Protein AF-A0A068NN22-F1 (afdb_monomer_lite)

Structure (mmCIF, N/CA/C/O backbone):
data_AF-A0A068NN22-F1
#
_entry.id   AF-A0A068NN22-F1
#
loop_
_atom_site.group_PDB
_atom_site.id
_atom_site.type_symbol
_atom_site.label_atom_id
_atom_site.label_alt_id
_atom_site.label_comp_id
_atom_site.label_asym_id
_atom_site.label_entity_id
_atom_site.label_seq_id
_atom_site.pdbx_PDB_ins_code
_atom_site.Cartn_x
_atom_site.Cartn_y
_atom_site.Cartn_z
_atom_site.occupancy
_atom_site.B_iso_or_equiv
_atom_site.auth_seq_id
_atom_site.auth_comp_id
_atom_site.auth_asym_id
_atom_site.auth_atom_id
_atom_site.pdbx_PDB_model_num
ATOM 1 N N . MET A 1 1 ? 2.020 -12.914 4.116 1.00 38.47 1 MET A N 1
ATOM 2 C CA . MET A 1 1 ? 3.285 -13.148 4.852 1.00 38.47 1 MET A CA 1
ATOM 3 C C . MET A 1 1 ? 4.079 -11.857 4.769 1.00 38.47 1 MET A C 1
ATOM 5 O O . MET A 1 1 ? 4.268 -11.380 3.657 1.00 38.47 1 MET A O 1
ATOM 9 N N . ALA A 1 2 ? 4.453 -11.273 5.907 1.00 51.97 2 ALA A N 1
ATOM 10 C CA . ALA A 1 2 ? 5.202 -10.020 5.950 1.00 51.97 2 ALA A CA 1
ATOM 11 C C . ALA A 1 2 ? 6.703 -10.307 5.861 1.00 51.97 2 ALA A C 1
ATOM 13 O O . ALA A 1 2 ? 7.283 -10.924 6.751 1.00 51.97 2 ALA A O 1
ATOM 14 N N . LEU A 1 3 ? 7.311 -9.889 4.758 1.00 55.88 3 LEU A N 1
ATOM 15 C CA . LEU A 1 3 ? 8.733 -9.953 4.454 1.00 55.88 3 LEU A CA 1
ATOM 16 C C . LEU A 1 3 ? 9.365 -8.607 4.828 1.00 55.88 3 LEU A C 1
ATOM 18 O O . LEU A 1 3 ? 9.553 -7.759 3.964 1.00 55.88 3 LEU A O 1
ATOM 22 N N . GLY A 1 4 ? 9.615 -8.377 6.121 1.00 55.75 4 GLY A N 1
ATOM 23 C CA . GLY A 1 4 ? 10.458 -7.266 6.586 1.00 55.75 4 GLY A CA 1
ATOM 24 C C . GLY A 1 4 ? 10.084 -5.892 6.013 1.00 55.75 4 GLY A C 1
ATOM 25 O O . GLY A 1 4 ? 10.943 -5.207 5.469 1.00 55.75 4 GLY A O 1
ATOM 26 N N . GLY A 1 5 ? 8.797 -5.526 6.078 1.00 62.78 5 GLY A N 1
ATOM 27 C CA . GLY A 1 5 ? 8.260 -4.276 5.513 1.00 62.78 5 GLY A CA 1
ATOM 28 C C . GLY A 1 5 ? 7.548 -4.420 4.161 1.00 62.78 5 GLY A C 1
ATOM 29 O O . GLY A 1 5 ? 6.895 -3.480 3.720 1.00 62.78 5 GLY A O 1
ATOM 30 N N . PHE A 1 6 ? 7.597 -5.597 3.531 1.00 68.62 6 PHE A N 1
ATOM 31 C CA . PHE A 1 6 ? 6.876 -5.915 2.295 1.00 68.62 6 PHE A CA 1
ATOM 32 C C . PHE A 1 6 ? 5.842 -7.027 2.516 1.00 68.62 6 PHE A C 1
ATOM 34 O O . PHE A 1 6 ? 6.112 -8.000 3.213 1.00 68.62 6 PHE A O 1
ATOM 41 N N . ASN A 1 7 ? 4.658 -6.920 1.912 1.00 70.44 7 ASN A N 1
ATOM 42 C CA . ASN A 1 7 ? 3.615 -7.947 1.980 1.00 70.44 7 ASN A CA 1
ATOM 43 C C . ASN A 1 7 ? 3.213 -8.394 0.573 1.00 70.44 7 ASN A C 1
ATOM 45 O O . ASN A 1 7 ? 2.986 -7.563 -0.300 1.00 70.44 7 ASN A O 1
ATOM 49 N N . LEU A 1 8 ? 3.070 -9.709 0.387 1.00 68.62 8 LEU A N 1
ATOM 50 C CA . LEU A 1 8 ? 2.437 -10.295 -0.795 1.00 68.62 8 LEU A CA 1
ATOM 51 C C . LEU A 1 8 ? 1.026 -10.762 -0.438 1.00 68.62 8 LEU A C 1
ATOM 53 O O . LEU A 1 8 ? 0.856 -11.626 0.431 1.00 68.62 8 LEU A O 1
ATOM 57 N N . GLU A 1 9 ? 0.037 -10.191 -1.121 1.00 71.69 9 GLU A N 1
ATOM 58 C CA . GLU A 1 9 ? -1.361 -10.610 -1.071 1.00 71.69 9 GLU A CA 1
ATOM 59 C C . GLU A 1 9 ? -1.702 -11.375 -2.352 1.00 71.69 9 GLU A C 1
ATOM 61 O O . GLU A 1 9 ? -1.500 -10.881 -3.462 1.00 71.69 9 GLU A O 1
ATOM 66 N N . PHE A 1 10 ? -2.193 -12.605 -2.194 1.00 68.56 10 PHE A N 1
ATOM 67 C CA . PHE A 1 10 ? -2.530 -13.483 -3.310 1.00 68.56 10 PHE A CA 1
ATOM 68 C C . PHE A 1 10 ? -4.035 -13.458 -3.547 1.00 68.56 10 PHE A C 1
ATOM 70 O O . PHE A 1 10 ? -4.818 -13.679 -2.624 1.00 68.56 10 PHE A O 1
ATOM 77 N N . LEU A 1 11 ? -4.426 -13.216 -4.796 1.00 68.56 11 LEU A N 1
ATOM 78 C CA . LEU A 1 11 ? -5.814 -13.243 -5.237 1.00 68.56 11 LEU A CA 1
ATOM 79 C C . LEU A 1 11 ? -5.982 -14.374 -6.254 1.00 68.56 11 LEU A C 1
ATOM 81 O O . LEU A 1 11 ? -5.305 -14.382 -7.281 1.00 68.56 11 LEU A O 1
ATOM 85 N N . GLN A 1 12 ? -6.902 -15.297 -5.985 1.00 72.31 12 GLN A N 1
ATOM 86 C CA . GLN A 1 12 ? -7.358 -16.279 -6.962 1.00 72.31 12 GLN A CA 1
ATOM 87 C C . GLN A 1 12 ? -8.738 -15.850 -7.461 1.00 72.31 12 GLN A C 1
ATOM 89 O O . GLN A 1 12 ? -9.612 -15.528 -6.662 1.00 72.31 12 GLN A O 1
ATOM 94 N N . LEU A 1 13 ? -8.906 -15.788 -8.781 1.00 69.94 13 LEU A N 1
ATOM 95 C CA . LEU A 1 13 ? -10.194 -15.495 -9.405 1.00 69.94 13 LEU A CA 1
ATOM 96 C C . LEU A 1 13 ? -10.930 -16.810 -9.664 1.00 69.94 13 LEU A C 1
ATOM 98 O O . LEU A 1 13 ? -10.321 -17.746 -10.183 1.00 69.94 13 LEU A O 1
ATOM 102 N N . ASP A 1 14 ? -12.221 -16.856 -9.339 1.00 70.50 14 ASP A N 1
ATOM 103 C CA . ASP A 1 14 ? -13.062 -18.036 -9.578 1.00 70.50 14 ASP A CA 1
ATOM 104 C C . ASP A 1 14 ? -13.283 -18.286 -11.084 1.00 70.50 14 ASP A C 1
ATOM 106 O O . ASP A 1 14 ? -13.290 -19.430 -11.534 1.00 70.50 14 ASP A O 1
ATOM 110 N N . GLU A 1 15 ? -13.377 -17.218 -11.887 1.00 71.69 15 GLU A N 1
ATOM 111 C CA . GLU A 1 15 ? -13.502 -17.263 -13.350 1.00 71.69 15 GLU A CA 1
ATOM 112 C C . GLU A 1 15 ? -12.554 -16.256 -14.022 1.00 71.69 15 GLU A C 1
ATOM 114 O O . GLU A 1 15 ? -12.292 -15.172 -13.498 1.00 71.69 15 GLU A O 1
ATOM 119 N N . GLY A 1 16 ? -12.033 -16.600 -15.207 1.00 65.56 16 GLY A N 1
ATOM 120 C CA . GLY A 1 16 ? -11.164 -15.708 -15.988 1.00 65.56 16 GLY A CA 1
ATOM 121 C C . GLY A 1 16 ? -9.760 -15.503 -15.404 1.00 65.56 16 GLY A C 1
ATOM 122 O O . GLY A 1 16 ? -9.105 -14.512 -15.727 1.00 65.56 16 GLY A O 1
ATOM 123 N N . ALA A 1 17 ? -9.293 -16.419 -14.548 1.00 63.94 17 ALA A N 1
ATOM 124 C CA . ALA A 1 17 ? -7.942 -16.370 -14.005 1.00 63.94 17 ALA A CA 1
ATOM 125 C C . ALA A 1 17 ? -6.893 -16.373 -15.139 1.00 63.94 17 ALA A C 1
ATOM 127 O O . ALA A 1 17 ? -6.996 -17.178 -16.073 1.00 63.94 17 ALA A O 1
ATOM 128 N N . PRO A 1 18 ? -5.885 -15.485 -15.089 1.00 64.56 18 PRO A N 1
ATOM 129 C CA . PRO A 1 18 ? -4.853 -15.433 -16.112 1.00 64.56 18 PRO A CA 1
ATOM 130 C C . PRO A 1 18 ? -4.028 -16.726 -16.122 1.00 64.56 18 PRO A C 1
ATOM 132 O O . PRO A 1 18 ? -3.804 -17.357 -15.090 1.00 64.56 18 PRO A O 1
ATOM 135 N N . SER A 1 19 ? -3.518 -17.105 -17.297 1.00 67.25 19 SER A N 1
ATOM 136 C CA . SER A 1 19 ? -2.683 -18.305 -17.469 1.00 67.25 19 SER A CA 1
ATOM 137 C C . SER A 1 19 ? -1.320 -18.220 -16.767 1.00 67.25 19 SER A C 1
ATOM 139 O O . SER A 1 19 ? -0.581 -19.204 -16.725 1.00 67.25 19 SER A O 1
ATOM 141 N N . ALA A 1 20 ? -0.965 -17.040 -16.256 1.00 64.62 20 ALA A N 1
ATOM 142 C CA . ALA A 1 20 ? 0.225 -16.774 -15.466 1.00 64.62 20 ALA A CA 1
ATOM 143 C C . ALA A 1 20 ? -0.121 -15.799 -14.332 1.00 64.62 20 ALA A C 1
ATOM 145 O O . ALA A 1 20 ? -0.963 -14.919 -14.503 1.00 64.62 20 ALA A O 1
ATOM 146 N N . ALA A 1 21 ? 0.542 -15.950 -13.185 1.00 66.25 21 ALA A N 1
ATOM 147 C CA . ALA A 1 21 ? 0.430 -14.997 -12.089 1.00 66.25 21 ALA A CA 1
ATOM 148 C C . ALA A 1 21 ? 1.029 -13.645 -12.506 1.00 66.25 21 ALA A C 1
ATOM 150 O O . ALA A 1 21 ? 2.122 -13.600 -13.064 1.00 66.25 21 ALA A O 1
ATOM 151 N N . THR A 1 22 ? 0.325 -12.555 -12.211 1.00 67.62 22 THR A N 1
ATOM 152 C CA . THR A 1 22 ? 0.765 -11.184 -12.497 1.00 67.62 22 THR A CA 1
ATOM 153 C C . THR A 1 22 ? 0.580 -10.309 -11.265 1.00 67.62 22 THR A C 1
ATOM 155 O O . THR A 1 22 ? -0.313 -10.556 -10.449 1.00 67.62 22 THR A O 1
ATOM 158 N N . ILE A 1 23 ? 1.371 -9.244 -11.142 1.00 70.12 23 ILE A N 1
ATOM 159 C CA . ILE A 1 23 ? 1.077 -8.176 -10.186 1.00 70.12 23 ILE A CA 1
ATOM 160 C C . ILE A 1 23 ? -0.171 -7.455 -10.677 1.00 70.12 23 ILE A C 1
ATOM 162 O O . ILE A 1 23 ? -0.189 -6.908 -11.778 1.00 70.12 23 ILE A O 1
ATOM 166 N N . ARG A 1 24 ? -1.213 -7.449 -9.845 1.00 73.38 24 ARG A N 1
ATOM 167 C CA . ARG A 1 24 ? -2.422 -6.677 -10.125 1.00 73.38 24 ARG A CA 1
ATOM 168 C C . ARG A 1 24 ? -2.288 -5.230 -9.669 1.00 73.38 24 ARG A C 1
ATOM 170 O O . ARG A 1 24 ? -2.604 -4.347 -10.446 1.00 73.38 24 ARG A O 1
ATOM 177 N N . THR A 1 25 ? -1.817 -5.014 -8.442 1.00 78.44 25 THR A N 1
ATOM 178 C CA . THR A 1 25 ? -1.769 -3.699 -7.793 1.00 78.44 25 THR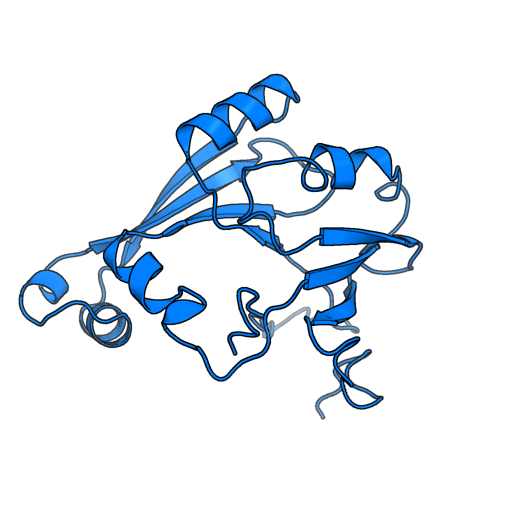 A CA 1
ATOM 179 C C . THR A 1 25 ? -0.583 -3.642 -6.833 1.00 78.44 25 THR A C 1
ATOM 181 O O . THR A 1 25 ? -0.273 -4.641 -6.180 1.00 78.44 25 THR A O 1
ATOM 184 N N . LEU A 1 26 ? 0.054 -2.478 -6.708 1.00 76.81 26 LEU A N 1
ATOM 185 C CA . LEU A 1 26 ? 1.039 -2.196 -5.660 1.00 76.81 26 LEU A CA 1
ATOM 186 C C . LEU A 1 26 ? 0.443 -1.278 -4.587 1.00 76.81 26 LEU A C 1
ATOM 188 O O . LEU A 1 26 ? -0.228 -0.294 -4.897 1.00 76.81 26 LEU A O 1
ATOM 192 N N . VAL A 1 27 ? 0.697 -1.592 -3.317 1.00 80.44 27 VAL A N 1
ATOM 193 C CA . VAL A 1 27 ? 0.184 -0.818 -2.179 1.00 80.44 27 VAL A CA 1
ATOM 194 C C . VAL A 1 27 ? 1.340 -0.305 -1.349 1.00 80.44 27 VAL A C 1
ATOM 196 O O . VAL A 1 27 ? 2.224 -1.070 -0.967 1.00 80.44 27 VAL A O 1
ATOM 199 N N . PHE A 1 28 ? 1.310 0.988 -1.049 1.00 79.12 28 PHE A N 1
ATOM 200 C CA . PHE A 1 28 ? 2.400 1.665 -0.360 1.00 79.12 28 PHE A CA 1
ATOM 201 C C . PHE A 1 28 ? 1.914 2.354 0.907 1.00 79.12 28 PHE A C 1
ATOM 203 O O . PHE A 1 28 ? 0.888 3.028 0.894 1.00 79.12 28 PHE A O 1
ATOM 210 N N . GLU A 1 29 ? 2.660 2.227 2.000 1.00 79.19 29 GLU A N 1
ATOM 211 C CA . GLU A 1 29 ? 2.410 3.024 3.200 1.00 79.19 29 GLU A CA 1
ATOM 212 C C . GLU A 1 29 ? 3.079 4.400 3.040 1.00 79.19 29 GLU A C 1
ATOM 214 O O . GLU A 1 29 ? 4.303 4.447 2.883 1.00 79.19 29 GLU A O 1
ATOM 219 N N . PRO A 1 30 ? 2.324 5.516 3.079 1.00 79.00 30 PRO A N 1
ATOM 220 C CA . PRO A 1 30 ? 2.913 6.843 3.064 1.00 79.00 30 PRO A CA 1
ATOM 221 C C . PRO A 1 30 ? 3.535 7.182 4.432 1.00 79.00 30 PRO A C 1
ATOM 223 O O . PRO A 1 30 ? 2.929 6.917 5.473 1.00 79.00 30 PRO A O 1
ATOM 226 N N . ILE A 1 31 ? 4.698 7.847 4.446 1.00 74.12 31 ILE A N 1
ATOM 227 C CA . ILE A 1 31 ? 5.243 8.464 5.674 1.00 74.12 31 ILE A CA 1
ATOM 228 C C . ILE A 1 31 ? 4.267 9.521 6.207 1.00 74.12 31 ILE A C 1
ATOM 230 O O . ILE A 1 31 ? 3.940 9.531 7.392 1.00 74.12 31 ILE A O 1
ATOM 234 N N . ASP A 1 32 ? 3.789 10.388 5.313 1.00 80.50 32 ASP A N 1
ATOM 235 C CA . ASP A 1 32 ? 2.794 11.415 5.601 1.00 80.50 32 ASP A CA 1
ATOM 236 C C . ASP A 1 32 ? 1.819 11.527 4.422 1.00 80.50 32 ASP A C 1
ATOM 238 O O . ASP A 1 32 ? 2.218 11.700 3.264 1.00 80.50 32 ASP A O 1
ATOM 242 N N . LEU A 1 33 ? 0.526 11.406 4.724 1.00 84.44 33 LEU A N 1
ATOM 243 C CA . LEU A 1 33 ? -0.543 11.379 3.730 1.00 84.44 33 LEU A CA 1
ATOM 244 C C . LEU A 1 33 ? -0.682 12.712 2.976 1.00 84.44 33 LEU A C 1
ATOM 246 O O . LEU A 1 33 ? -0.912 12.718 1.763 1.00 84.44 33 LEU A O 1
ATOM 250 N N . ALA A 1 34 ? -0.534 13.845 3.667 1.00 86.00 34 ALA A N 1
ATOM 251 C CA . ALA A 1 34 ? -0.675 15.174 3.078 1.00 86.00 34 ALA A CA 1
ATOM 252 C C . ALA A 1 34 ? 0.520 15.506 2.176 1.00 86.00 34 ALA A C 1
ATOM 254 O O . ALA A 1 34 ? 0.345 16.011 1.065 1.00 86.00 34 ALA A O 1
ATOM 255 N N . VAL A 1 35 ? 1.732 15.157 2.617 1.00 83.75 35 VAL A N 1
ATOM 256 C CA . VAL A 1 35 ? 2.955 15.293 1.815 1.00 83.75 35 VAL A CA 1
ATOM 257 C C . VAL A 1 35 ? 2.876 14.422 0.564 1.00 83.75 35 VAL A C 1
ATOM 259 O O . VAL A 1 35 ? 3.205 14.896 -0.525 1.00 83.75 35 VAL A O 1
ATOM 262 N N . ALA A 1 36 ? 2.412 13.177 0.696 1.00 81.31 36 ALA A N 1
ATOM 263 C CA . ALA A 1 36 ? 2.244 12.285 -0.443 1.00 81.31 36 ALA A CA 1
ATOM 264 C C . ALA A 1 36 ? 1.219 12.834 -1.448 1.00 81.31 36 ALA A C 1
ATOM 266 O O . ALA A 1 36 ? 1.526 12.916 -2.637 1.00 81.31 36 ALA A O 1
ATOM 267 N N . THR A 1 37 ? 0.050 13.279 -0.972 1.00 85.19 37 THR A N 1
ATOM 268 C CA . THR A 1 37 ? -1.006 13.870 -1.815 1.00 85.19 37 THR A CA 1
ATOM 269 C C . THR A 1 37 ? -0.468 15.041 -2.633 1.00 85.19 37 THR A C 1
ATOM 271 O O . THR A 1 37 ? -0.543 15.013 -3.861 1.00 85.19 37 THR A O 1
ATOM 274 N N . ARG A 1 38 ? 0.164 16.021 -1.970 1.00 84.06 38 ARG A N 1
ATOM 275 C CA . ARG A 1 38 ? 0.706 17.217 -2.629 1.00 84.06 38 ARG A CA 1
ATOM 276 C C . ARG A 1 38 ? 1.728 16.869 -3.712 1.00 84.06 38 ARG A C 1
ATOM 278 O O . ARG A 1 38 ? 1.720 17.456 -4.786 1.00 84.06 38 ARG A O 1
ATOM 285 N N . ARG A 1 39 ? 2.601 15.894 -3.452 1.00 80.31 39 ARG A N 1
ATOM 286 C CA . ARG A 1 39 ? 3.633 15.471 -4.412 1.00 80.31 39 ARG A CA 1
ATOM 287 C C . ARG A 1 39 ? 3.043 14.810 -5.652 1.00 80.31 39 ARG A C 1
ATOM 289 O O . ARG A 1 39 ? 3.468 15.126 -6.758 1.00 80.31 39 ARG A O 1
ATOM 296 N N . TYR A 1 40 ? 2.071 13.912 -5.491 1.00 80.25 40 TYR A N 1
ATOM 297 C CA . TYR A 1 40 ? 1.413 13.301 -6.649 1.00 80.25 40 TYR A CA 1
ATOM 298 C C . TYR A 1 40 ? 0.647 14.349 -7.470 1.00 80.25 40 TYR A C 1
ATOM 300 O O . TYR A 1 40 ? 0.717 14.326 -8.699 1.00 80.25 40 TYR A O 1
ATOM 308 N N . GLU A 1 41 ? 0.028 15.338 -6.822 1.00 82.94 41 GLU A N 1
ATOM 309 C CA . GLU A 1 41 ? -0.576 16.484 -7.512 1.00 82.94 41 GLU A CA 1
ATOM 310 C C . GLU A 1 41 ? 0.456 17.315 -8.296 1.00 82.94 41 GLU A C 1
ATOM 312 O O . GLU A 1 41 ? 0.234 17.595 -9.474 1.00 82.94 41 GLU A O 1
ATOM 317 N N . GLU A 1 42 ? 1.608 17.648 -7.697 1.00 82.69 42 GLU A N 1
ATOM 318 C CA . GLU A 1 42 ? 2.733 18.340 -8.360 1.00 82.69 42 GLU A CA 1
ATOM 319 C C . GLU A 1 42 ? 3.270 17.551 -9.574 1.00 82.69 42 GLU A C 1
ATOM 321 O O . GLU A 1 42 ? 3.756 18.131 -10.547 1.00 82.69 42 GLU A O 1
ATOM 326 N N . MET A 1 43 ? 3.144 16.222 -9.550 1.00 77.19 43 MET A N 1
ATOM 327 C CA . MET A 1 43 ? 3.493 15.327 -10.655 1.00 77.19 43 MET A CA 1
ATOM 328 C C . MET A 1 43 ? 2.402 15.202 -11.730 1.00 77.19 43 MET A C 1
ATOM 330 O O . MET A 1 43 ? 2.597 14.484 -12.712 1.00 77.19 43 MET A O 1
ATOM 334 N N . GLY A 1 44 ? 1.266 15.884 -11.574 1.00 79.69 44 GLY A N 1
ATOM 335 C CA . GLY A 1 44 ? 0.135 15.802 -12.498 1.00 79.69 44 GLY A CA 1
ATOM 336 C C . GLY A 1 44 ? -0.736 14.556 -12.308 1.00 79.69 44 GLY A C 1
ATOM 337 O O . GLY A 1 44 ? -1.488 14.192 -13.215 1.00 79.69 44 GLY A O 1
ATOM 338 N N . ILE A 1 45 ? -0.653 13.907 -11.143 1.00 80.38 45 ILE A N 1
ATOM 339 C CA . ILE A 1 45 ? -1.392 12.692 -10.785 1.00 80.38 45 ILE A CA 1
ATOM 340 C C . ILE A 1 45 ? -2.366 13.043 -9.656 1.00 80.38 45 ILE A C 1
ATOM 342 O O . ILE A 1 45 ? -2.031 12.927 -8.479 1.00 80.38 45 ILE A O 1
ATOM 346 N N . PRO A 1 46 ? -3.581 13.512 -9.984 1.00 84.81 46 PRO A N 1
ATOM 347 C CA . PRO A 1 46 ? -4.562 13.860 -8.965 1.00 84.81 46 PRO A CA 1
ATOM 348 C C . PRO A 1 46 ? -4.988 12.610 -8.189 1.00 84.81 46 PRO A C 1
ATOM 350 O O . PRO A 1 46 ? -5.366 11.603 -8.792 1.00 84.81 46 PRO A O 1
ATOM 353 N N . MET A 1 47 ? -4.985 12.685 -6.860 1.00 87.56 47 MET A N 1
ATOM 354 C CA . MET A 1 47 ? -5.313 11.560 -5.980 1.00 87.56 47 MET A CA 1
ATOM 355 C C . MET A 1 47 ? -6.715 11.713 -5.380 1.00 87.56 47 MET A C 1
ATOM 357 O O . MET A 1 47 ? -7.174 12.821 -5.118 1.00 87.56 47 MET A O 1
ATOM 361 N N . SER A 1 48 ? -7.397 10.594 -5.144 1.00 91.75 48 SER A N 1
ATOM 362 C CA . SER A 1 48 ? -8.703 10.543 -4.486 1.00 91.75 48 SER A CA 1
ATOM 363 C C . SER A 1 48 ? -8.608 9.769 -3.176 1.00 91.75 48 SER A C 1
ATOM 365 O O . SER A 1 48 ? -8.125 8.636 -3.142 1.00 91.75 48 SER A O 1
ATOM 367 N N . LEU A 1 49 ? -9.067 10.396 -2.092 1.00 93.12 49 LEU A N 1
ATOM 368 C CA . LEU A 1 49 ? -9.080 9.807 -0.758 1.00 93.12 49 LEU A CA 1
ATOM 369 C C . LEU A 1 49 ? -10.338 8.961 -0.562 1.00 93.12 49 LEU A C 1
ATOM 371 O O . LEU A 1 49 ? -11.455 9.424 -0.792 1.00 93.12 49 LEU A O 1
ATOM 375 N N . ARG A 1 50 ? -10.159 7.728 -0.090 1.00 94.88 50 ARG A N 1
ATOM 376 C CA . ARG A 1 50 ? -11.238 6.842 0.346 1.00 94.88 50 ARG A CA 1
ATOM 377 C C . ARG A 1 50 ? -10.895 6.243 1.695 1.00 94.88 50 ARG A C 1
ATOM 379 O O . ARG A 1 50 ? -9.850 5.620 1.862 1.00 94.88 50 ARG A O 1
ATOM 386 N N . GLU A 1 51 ? -11.793 6.402 2.651 1.00 96.31 51 GLU A N 1
ATOM 387 C CA . GLU A 1 51 ? -11.641 5.787 3.962 1.00 96.31 51 GLU A CA 1
ATOM 388 C C . GLU A 1 51 ? -12.145 4.345 3.938 1.00 96.31 51 GLU A C 1
ATOM 390 O O . GLU A 1 51 ? 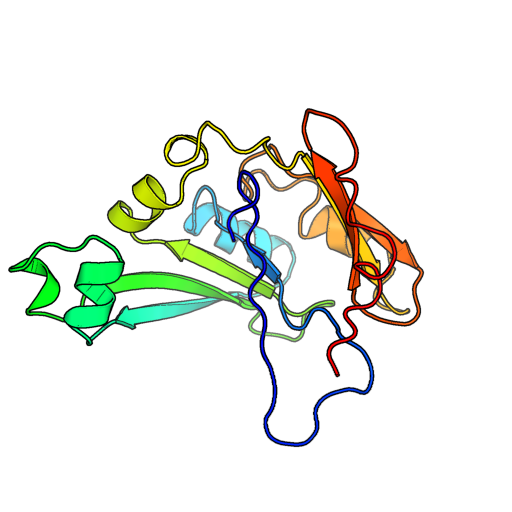-13.249 4.061 3.471 1.00 96.31 51 GLU A O 1
ATOM 395 N N . LYS A 1 52 ? -11.324 3.425 4.445 1.00 94.12 52 LYS A N 1
ATOM 396 C CA . LYS A 1 52 ? -11.688 2.027 4.639 1.00 94.12 52 LYS A CA 1
ATOM 397 C C . LYS A 1 52 ? -12.059 1.827 6.100 1.00 94.12 52 LYS A C 1
ATOM 399 O O . LYS A 1 52 ? -11.191 1.844 6.973 1.00 94.12 52 LYS A O 1
ATOM 404 N N . TRP A 1 53 ? -13.346 1.619 6.333 1.00 96.25 53 TRP A N 1
ATOM 405 C CA . TRP A 1 53 ? -13.907 1.282 7.635 1.00 96.25 53 TRP A CA 1
ATOM 406 C C . TRP A 1 53 ? -14.178 -0.222 7.694 1.00 96.25 53 TRP A C 1
ATOM 408 O O . TRP A 1 53 ? -14.715 -0.786 6.741 1.00 96.25 53 TRP A O 1
ATOM 418 N N . GLU A 1 54 ? -13.790 -0.870 8.789 1.00 95.94 54 GLU A N 1
ATOM 419 C CA . GLU A 1 54 ? -14.143 -2.261 9.070 1.00 95.94 54 GLU A CA 1
ATOM 420 C C . GLU A 1 54 ? -15.301 -2.289 10.072 1.00 95.94 54 GLU A C 1
ATOM 422 O O . GLU A 1 54 ? -15.112 -1.832 11.203 1.00 95.94 54 GLU A O 1
ATOM 427 N N . PRO A 1 55 ? -16.480 -2.804 9.686 1.00 96.44 55 PRO A N 1
ATOM 428 C CA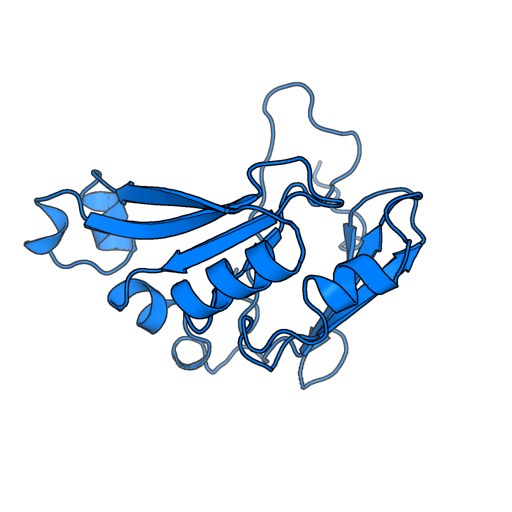 . PRO A 1 55 ? -17.599 -2.972 10.601 1.00 96.44 55 PRO A CA 1
ATOM 429 C C . PRO A 1 55 ? -17.588 -4.299 11.373 1.00 96.44 55 PRO A C 1
ATOM 431 O O . PRO A 1 55 ? -18.314 -4.389 12.358 1.00 96.44 55 PRO A O 1
ATOM 434 N N . ASP A 1 56 ? -16.838 -5.321 10.942 1.00 96.25 56 ASP A N 1
ATOM 435 C CA . ASP A 1 56 ? -16.875 -6.654 11.554 1.00 96.25 56 ASP A CA 1
ATOM 436 C C . ASP A 1 56 ? -16.045 -6.718 12.858 1.00 96.25 56 ASP A C 1
ATOM 438 O O . ASP A 1 56 ? -14.811 -6.614 12.810 1.00 96.25 56 ASP A O 1
ATOM 442 N N . PRO A 1 57 ? -16.678 -6.950 14.026 1.00 94.81 57 PRO A N 1
ATOM 443 C CA . PRO A 1 57 ? -15.983 -7.048 15.307 1.00 94.81 57 PRO A CA 1
ATOM 444 C C . PRO A 1 57 ? -14.932 -8.161 15.361 1.00 94.81 57 PRO A C 1
ATOM 446 O O . PRO A 1 57 ? -13.911 -8.005 16.030 1.00 94.81 57 PRO A O 1
ATOM 449 N N . GLU A 1 58 ? -15.154 -9.291 14.689 1.00 93.25 58 GLU A N 1
ATOM 450 C CA . GLU A 1 58 ? -14.207 -10.407 14.681 1.00 93.25 58 GLU A CA 1
ATOM 451 C C . GLU A 1 58 ? -12.948 -10.034 13.898 1.00 93.25 58 GLU A C 1
ATOM 453 O O . GLU A 1 58 ? -11.828 -10.220 14.384 1.00 93.25 58 GLU A O 1
ATOM 458 N N . LEU A 1 59 ? -13.116 -9.411 12.728 1.00 90.88 59 LEU A N 1
ATOM 459 C CA . LEU A 1 59 ? -11.989 -8.928 11.928 1.00 90.88 59 LEU A CA 1
ATOM 460 C C . LEU A 1 59 ? -11.245 -7.774 12.614 1.00 90.88 59 LEU A C 1
ATOM 462 O O . LEU A 1 59 ? -10.026 -7.655 12.469 1.00 90.88 59 LEU A O 1
ATOM 466 N N . LEU A 1 60 ? -11.940 -6.925 13.372 1.00 91.12 60 LEU A N 1
ATOM 467 C CA . LEU A 1 60 ? -11.316 -5.893 14.205 1.00 91.12 60 LEU A CA 1
ATOM 468 C C . LEU A 1 60 ? -10.464 -6.510 15.321 1.00 91.12 60 LEU A C 1
ATOM 470 O O . LEU A 1 60 ? -9.297 -6.145 15.476 1.00 91.12 60 LEU A O 1
ATOM 474 N N . ARG A 1 61 ? -10.977 -7.514 16.039 1.00 89.12 61 ARG A N 1
ATOM 475 C CA . ARG A 1 61 ? -10.202 -8.220 17.075 1.00 89.12 61 ARG A CA 1
ATOM 476 C C . ARG A 1 61 ? -8.969 -8.912 16.503 1.00 89.12 61 ARG A C 1
ATOM 478 O O . ARG A 1 61 ? -7.886 -8.794 17.071 1.00 89.12 61 ARG A O 1
ATOM 485 N N . LEU A 1 62 ? -9.091 -9.563 15.342 1.00 86.31 62 LEU A N 1
ATOM 486 C CA . LEU A 1 62 ? -7.948 -10.166 14.639 1.00 86.31 62 LEU A CA 1
ATOM 487 C C . LEU A 1 62 ? -6.872 -9.133 14.272 1.00 86.31 62 LEU A C 1
ATOM 489 O O . LEU A 1 62 ? -5.676 -9.430 14.280 1.00 86.31 62 LEU A O 1
ATOM 493 N N . ARG A 1 63 ? -7.291 -7.897 13.997 1.00 84.00 63 ARG A N 1
ATOM 494 C CA . ARG A 1 63 ? -6.406 -6.757 13.739 1.00 84.00 63 ARG A CA 1
ATOM 495 C C . ARG A 1 63 ? -5.846 -6.110 15.010 1.00 84.00 63 ARG A C 1
ATOM 497 O O . ARG A 1 63 ? -4.976 -5.250 14.907 1.00 84.00 63 ARG A O 1
ATOM 504 N N . GLY A 1 64 ? -6.256 -6.568 16.192 1.00 86.75 64 GLY A N 1
ATOM 505 C CA . GLY A 1 64 ? -5.742 -6.121 17.485 1.00 86.75 64 GLY A CA 1
ATOM 506 C C . GLY A 1 64 ? -6.506 -4.956 18.111 1.00 86.75 64 GLY A C 1
ATOM 507 O O . GLY A 1 64 ? -5.965 -4.320 19.015 1.00 86.75 64 GLY A O 1
ATOM 508 N N . PHE A 1 65 ? -7.720 -4.667 17.641 1.00 90.25 65 PHE A N 1
ATOM 509 C CA . PHE A 1 65 ? -8.650 -3.793 18.357 1.00 90.25 65 PHE A CA 1
ATOM 510 C C . PHE A 1 65 ? -9.217 -4.535 19.573 1.00 90.25 65 PHE A C 1
ATOM 512 O O . PHE A 1 65 ? -9.420 -5.752 19.518 1.00 90.25 65 PHE A O 1
ATOM 519 N N . ASP A 1 66 ? -9.421 -3.823 20.678 1.00 92.50 66 ASP A N 1
ATOM 520 C CA . ASP A 1 66 ? -9.967 -4.420 21.897 1.00 92.50 66 ASP A CA 1
ATOM 521 C C . ASP A 1 66 ? -11.486 -4.637 21.801 1.00 92.50 66 ASP A C 1
ATOM 523 O O . ASP A 1 66 ? -12.130 -4.285 20.810 1.00 92.50 66 ASP A O 1
ATOM 527 N N . GLU A 1 67 ? -12.064 -5.292 22.812 1.00 91.88 67 GLU A N 1
ATOM 528 C CA . GLU A 1 67 ? -13.488 -5.631 22.806 1.00 91.88 67 GLU A CA 1
ATOM 529 C C . GLU A 1 67 ? -14.400 -4.408 22.750 1.00 91.88 67 GLU A C 1
ATOM 531 O O . GLU A 1 67 ? -15.486 -4.515 22.185 1.00 91.88 67 GLU A O 1
ATOM 536 N N . ASP A 1 68 ? -13.993 -3.272 23.315 1.00 93.44 68 ASP A N 1
ATOM 537 C CA . ASP A 1 68 ? -14.826 -2.074 23.358 1.00 93.44 68 ASP A CA 1
ATOM 538 C C . ASP A 1 68 ? -14.745 -1.301 22.041 1.00 93.44 68 ASP A C 1
ATOM 540 O O . ASP A 1 68 ? -15.780 -0.925 21.490 1.00 93.44 68 ASP A O 1
ATOM 544 N N . GLU A 1 69 ? -13.549 -1.155 21.470 1.00 92.62 69 GLU A N 1
ATOM 545 C CA . GLU A 1 69 ? -13.353 -0.597 20.131 1.00 92.62 69 GLU A CA 1
ATOM 546 C C . GLU A 1 69 ? -14.056 -1.441 19.058 1.00 92.62 69 GLU A C 1
ATOM 548 O O . GLU A 1 69 ? -14.700 -0.898 18.159 1.00 92.62 69 GLU A O 1
ATOM 553 N N . ALA A 1 70 ? -13.979 -2.772 19.151 1.00 93.00 70 ALA A N 1
ATOM 554 C CA . ALA A 1 70 ? -14.565 -3.678 18.165 1.00 93.00 70 ALA A CA 1
ATOM 555 C C . ALA A 1 70 ? -16.106 -3.659 18.144 1.00 93.00 70 ALA A C 1
ATOM 557 O O . ALA A 1 70 ? -16.704 -4.239 17.240 1.00 93.00 70 ALA A O 1
ATOM 558 N N . ARG A 1 71 ? -16.774 -3.002 19.107 1.00 93.56 71 ARG A N 1
ATOM 559 C CA . ARG A 1 71 ? -18.244 -2.838 19.114 1.00 93.56 71 ARG A CA 1
ATOM 560 C C . ARG A 1 71 ? -18.745 -1.856 18.062 1.00 93.56 71 ARG A C 1
ATOM 562 O O . ARG A 1 71 ? -19.935 -1.864 17.754 1.00 93.56 71 ARG A O 1
ATOM 569 N N . THR A 1 72 ? -17.875 -0.996 17.542 1.00 94.94 72 THR A N 1
ATOM 570 C CA . THR A 1 72 ? -18.223 -0.008 16.520 1.00 94.94 72 THR A CA 1
ATOM 571 C C . THR A 1 72 ? -17.293 -0.126 15.321 1.00 94.94 72 THR A C 1
ATOM 573 O O . THR A 1 72 ? -16.136 -0.504 15.499 1.00 94.94 72 THR A O 1
ATOM 576 N N . PRO A 1 73 ? -17.746 0.246 14.109 1.00 96.56 73 PRO A N 1
ATOM 577 C CA . PRO A 1 73 ? -16.868 0.274 12.950 1.00 96.56 73 PRO A CA 1
ATOM 578 C C . PRO A 1 73 ? -15.627 1.132 13.202 1.00 96.56 73 PRO A C 1
ATOM 580 O O . PRO A 1 73 ? -15.744 2.264 13.674 1.00 96.56 73 PRO A O 1
ATOM 583 N N . GLN A 1 74 ? -14.450 0.610 12.858 1.00 96.81 74 GLN A N 1
ATOM 584 C CA . GLN A 1 74 ? -13.183 1.325 13.021 1.00 96.81 74 GLN A CA 1
ATOM 585 C C . GLN A 1 74 ? -12.587 1.688 11.669 1.00 96.81 74 GLN A C 1
ATOM 587 O O . GLN A 1 74 ? -12.627 0.904 10.716 1.00 96.81 74 GLN A O 1
ATOM 592 N N . LEU A 1 75 ? -11.986 2.874 11.591 1.00 94.81 75 LEU A N 1
ATOM 593 C CA . LEU A 1 75 ? -11.172 3.257 10.449 1.00 94.81 75 LEU A CA 1
ATOM 594 C C . LEU A 1 75 ? -9.901 2.409 10.470 1.00 94.81 75 LEU A C 1
ATOM 596 O O . LEU A 1 75 ? -9.132 2.4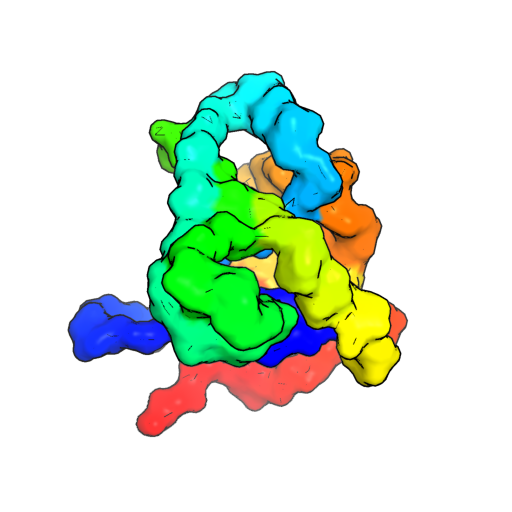75 11.426 1.00 94.81 75 LEU A O 1
ATOM 600 N N . ILE A 1 76 ? -9.664 1.633 9.415 1.00 92.69 76 ILE A N 1
ATOM 601 C CA . ILE A 1 76 ? -8.480 0.769 9.319 1.00 92.69 76 ILE A CA 1
ATOM 602 C C . ILE A 1 76 ? -7.417 1.339 8.383 1.00 92.69 76 ILE A C 1
ATOM 604 O O . ILE A 1 76 ? -6.226 1.121 8.603 1.00 92.69 76 ILE A O 1
ATOM 608 N N . CYS A 1 77 ? -7.815 2.087 7.355 1.00 91.88 77 CYS A N 1
ATOM 609 C CA . CYS A 1 77 ? -6.874 2.745 6.459 1.00 91.88 77 CYS A CA 1
ATOM 610 C C . CYS A 1 77 ? -7.518 3.910 5.704 1.00 91.88 77 CYS A C 1
ATOM 612 O O . CYS A 1 77 ? -8.711 3.890 5.394 1.00 91.88 77 CYS A O 1
ATOM 614 N N . ARG A 1 78 ? -6.703 4.905 5.361 1.00 94.31 78 ARG A N 1
ATOM 615 C CA . ARG A 1 78 ? -7.006 5.940 4.374 1.00 94.31 78 ARG A CA 1
ATOM 616 C C . ARG A 1 78 ? -6.293 5.621 3.066 1.00 94.31 78 ARG A C 1
ATOM 618 O O . ARG A 1 78 ? -5.070 5.702 2.988 1.00 94.31 78 ARG A O 1
ATOM 625 N N . ASN A 1 79 ? -7.066 5.260 2.047 1.00 92.62 79 ASN A N 1
ATOM 626 C CA . ASN A 1 79 ? -6.540 4.911 0.736 1.00 92.62 79 ASN A CA 1
ATOM 627 C C . ASN A 1 79 ? -6.492 6.139 -0.181 1.00 92.62 79 ASN A C 1
ATOM 629 O O . ASN A 1 79 ? -7.512 6.806 -0.357 1.00 92.62 79 ASN A O 1
ATOM 633 N N . LEU A 1 80 ? -5.349 6.402 -0.812 1.00 89.94 80 LEU A N 1
ATOM 634 C CA . LEU A 1 80 ? -5.216 7.379 -1.896 1.00 89.94 80 LEU A CA 1
ATOM 635 C C . LEU A 1 80 ? -5.045 6.665 -3.229 1.00 89.94 80 LEU A C 1
ATOM 637 O O . LEU A 1 80 ? -4.013 6.039 -3.467 1.00 89.94 80 LEU A O 1
ATOM 641 N N . TYR A 1 81 ? -6.031 6.818 -4.107 1.00 89.56 81 TYR A N 1
ATOM 642 C CA . TYR A 1 81 ? -6.020 6.247 -5.453 1.00 89.56 81 TYR A CA 1
ATOM 643 C C . TYR A 1 81 ? -5.708 7.312 -6.505 1.00 89.56 81 TYR A C 1
ATOM 645 O O . TYR A 1 81 ? -6.288 8.400 -6.429 1.00 89.56 81 TYR A O 1
ATOM 653 N N . PRO A 1 82 ? -4.903 7.003 -7.534 1.00 87.12 82 PRO A N 1
ATOM 654 C CA . PRO A 1 82 ? -4.833 7.818 -8.739 1.00 87.12 82 PRO A CA 1
ATOM 655 C C . PRO A 1 82 ? -6.233 7.998 -9.339 1.00 87.12 82 PRO A C 1
ATOM 657 O O . PRO A 1 82 ? -6.946 7.035 -9.610 1.00 87.12 82 PRO A O 1
ATOM 660 N N . SER A 1 83 ? -6.646 9.245 -9.550 1.00 85.50 83 SER A N 1
ATOM 661 C CA . SER A 1 83 ? -7.970 9.575 -10.112 1.00 85.50 83 SER A CA 1
ATOM 662 C C . SER A 1 83 ? -8.013 9.437 -11.636 1.00 85.50 83 SER A C 1
ATOM 664 O O . SER A 1 83 ? -9.053 9.633 -12.263 1.00 85.50 83 SER A O 1
ATOM 666 N N . ARG A 1 84 ? -6.865 9.154 -12.249 1.00 78.75 84 ARG A N 1
ATOM 667 C CA . ARG A 1 84 ? -6.679 8.918 -13.679 1.00 78.75 84 ARG A CA 1
ATOM 668 C C . ARG A 1 84 ? -5.808 7.673 -13.852 1.00 78.75 84 ARG A C 1
ATOM 670 O O . ARG A 1 84 ? -5.068 7.350 -12.922 1.00 78.75 84 ARG A O 1
ATOM 677 N N . PRO A 1 85 ? -5.863 7.004 -15.017 1.00 72.00 85 PRO A N 1
ATOM 678 C CA . PRO A 1 85 ? -4.992 5.871 -15.299 1.00 72.00 85 PRO A CA 1
ATOM 679 C C . PRO A 1 85 ? -3.525 6.245 -15.071 1.00 72.00 85 PRO A C 1
ATOM 681 O O . PRO A 1 85 ? -3.023 7.200 -15.665 1.00 72.00 85 PRO A O 1
ATOM 684 N N . ALA A 1 86 ? -2.871 5.508 -14.179 1.00 66.62 86 ALA A N 1
ATOM 685 C CA . ALA A 1 86 ? -1.436 5.577 -13.962 1.00 66.62 86 ALA A CA 1
ATOM 686 C C . ALA A 1 86 ? -0.733 4.496 -14.808 1.00 66.62 86 ALA A C 1
ATOM 688 O O . ALA A 1 86 ? -1.389 3.544 -15.238 1.00 66.62 86 ALA A O 1
ATOM 689 N N . PRO A 1 87 ? 0.585 4.616 -15.051 1.00 58.94 87 PRO A N 1
ATOM 690 C CA . PRO A 1 87 ? 1.351 3.624 -15.818 1.00 58.94 87 PRO A CA 1
ATOM 691 C C . PRO A 1 87 ? 1.292 2.202 -15.238 1.00 58.94 87 PRO A C 1
ATOM 693 O O . PRO A 1 87 ? 1.456 1.224 -15.960 1.00 58.94 87 PRO A O 1
ATOM 696 N N . PHE A 1 88 ? 1.024 2.092 -13.939 1.00 65.88 88 PHE A N 1
ATOM 697 C CA . P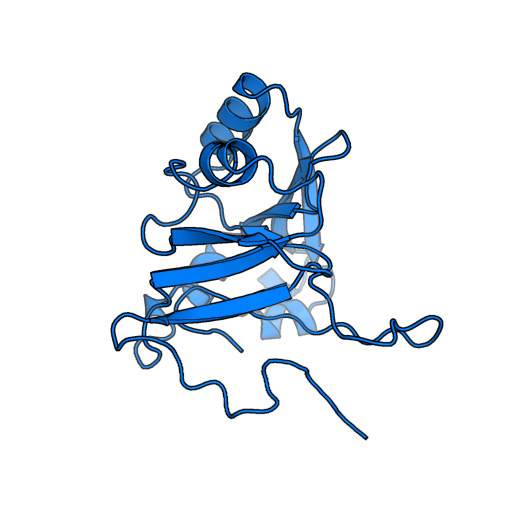HE A 1 88 ? 0.775 0.854 -13.212 1.00 65.88 88 PHE A CA 1
ATOM 698 C C . PHE A 1 88 ? -0.356 1.087 -12.208 1.00 65.88 88 PHE A C 1
ATOM 700 O O . PHE A 1 88 ? -0.598 2.216 -11.774 1.00 65.88 88 PHE A O 1
ATOM 707 N N . ASP A 1 89 ? -1.044 0.017 -11.823 1.00 76.31 89 ASP A N 1
ATOM 708 C CA . ASP A 1 89 ? -2.086 0.091 -10.805 1.00 76.31 89 ASP A CA 1
ATOM 709 C C . ASP A 1 89 ? -1.457 0.145 -9.406 1.00 76.31 89 ASP A C 1
ATOM 711 O O . ASP A 1 89 ? -0.702 -0.746 -8.998 1.00 76.31 89 ASP A O 1
ATOM 715 N N . PHE A 1 90 ? -1.744 1.217 -8.674 1.00 81.50 90 PHE A N 1
ATOM 716 C CA . PHE A 1 90 ? -1.274 1.397 -7.310 1.00 81.50 90 PHE A CA 1
ATOM 717 C C . PHE A 1 90 ? -2.208 2.268 -6.485 1.00 81.50 90 PHE A C 1
ATOM 719 O O . PHE A 1 90 ? -2.993 3.056 -7.013 1.00 81.50 90 PHE A O 1
ATOM 726 N N . PHE A 1 91 ? -2.053 2.185 -5.168 1.00 86.00 91 PHE A N 1
ATOM 727 C CA . PHE A 1 91 ? -2.599 3.167 -4.241 1.00 86.00 91 PHE A CA 1
ATOM 728 C C . PHE A 1 91 ? -1.733 3.273 -2.986 1.00 86.00 91 PHE A C 1
ATOM 730 O O . PHE A 1 91 ? -0.917 2.397 -2.689 1.00 86.00 91 PHE A O 1
ATOM 737 N N . LEU A 1 92 ? -1.907 4.362 -2.241 1.00 86.56 92 LEU A N 1
ATOM 738 C CA . LEU A 1 92 ? -1.293 4.510 -0.923 1.00 86.56 92 LEU A CA 1
ATOM 739 C C . LEU A 1 92 ? -2.297 4.097 0.144 1.00 86.56 92 LEU A C 1
ATOM 741 O O . LEU A 1 92 ? -3.461 4.467 0.030 1.00 86.56 92 LEU A O 1
ATOM 745 N N . CYS A 1 93 ? -1.858 3.392 1.179 1.00 87.44 93 CYS A N 1
ATOM 746 C CA . CYS A 1 93 ? -2.669 3.046 2.338 1.00 87.44 93 CYS A CA 1
ATOM 747 C C . CYS A 1 93 ? -2.017 3.591 3.611 1.00 87.44 93 CYS A C 1
ATOM 749 O O . CYS A 1 93 ? -1.045 3.039 4.123 1.00 87.44 93 CYS A O 1
ATOM 751 N N . ASP A 1 94 ? -2.569 4.687 4.127 1.00 88.56 94 ASP A N 1
ATOM 752 C CA . ASP A 1 94 ? -2.238 5.218 5.446 1.00 88.56 94 ASP A CA 1
ATOM 753 C C . ASP A 1 94 ? -3.051 4.473 6.505 1.00 88.56 94 ASP A C 1
ATOM 755 O O . ASP A 1 94 ? -4.207 4.803 6.788 1.00 88.56 94 ASP A O 1
ATOM 759 N N . TYR A 1 95 ? -2.463 3.396 7.028 1.00 87.56 95 TYR A N 1
ATOM 760 C CA . TYR A 1 95 ? -3.076 2.586 8.075 1.00 87.56 95 TYR A CA 1
ATOM 761 C C . TYR A 1 95 ? -3.385 3.421 9.320 1.00 87.56 95 TYR A C 1
ATOM 763 O O . TYR A 1 95 ? -2.648 4.339 9.683 1.00 87.56 95 TYR A O 1
ATOM 771 N N . ALA A 1 96 ? -4.451 3.060 10.033 1.00 89.19 96 ALA A N 1
ATOM 772 C CA . ALA A 1 96 ? -4.708 3.641 11.345 1.00 89.19 96 ALA A CA 1
ATOM 773 C C . ALA A 1 96 ? -3.499 3.421 12.283 1.00 89.19 96 ALA A C 1
ATOM 775 O O . ALA A 1 96 ? -2.874 2.359 12.208 1.00 89.19 96 ALA A O 1
ATOM 776 N N . PRO A 1 97 ? -3.174 4.363 13.191 1.00 86.38 97 PRO A N 1
ATOM 777 C CA . PRO A 1 97 ? -1.971 4.285 14.029 1.00 86.38 97 PRO A CA 1
ATOM 778 C C . PRO A 1 97 ? -1.781 2.934 14.736 1.00 86.38 97 PRO A C 1
ATOM 780 O O . PRO A 1 97 ? -0.708 2.340 14.664 1.00 86.38 97 PRO A O 1
ATOM 783 N N . LYS A 1 98 ? -2.861 2.382 15.305 1.00 83.88 98 LYS A N 1
ATOM 784 C CA . LYS A 1 98 ? -2.858 1.074 15.981 1.00 83.88 98 LYS A CA 1
ATOM 785 C C . LYS A 1 98 ? -2.453 -0.082 15.058 1.00 83.88 98 LYS A C 1
ATOM 787 O O . LYS A 1 98 ? -1.763 -1.010 15.472 1.00 83.88 98 LYS A O 1
ATOM 792 N N . LEU A 1 99 ? -2.859 -0.023 13.790 1.00 83.94 99 LEU A N 1
ATOM 793 C CA . LEU A 1 99 ? -2.469 -1.005 12.780 1.00 83.94 99 LEU A CA 1
ATOM 794 C C . LEU A 1 99 ? -1.023 -0.799 12.325 1.00 83.94 99 LEU A C 1
ATOM 796 O O . LEU A 1 99 ? -0.303 -1.786 12.185 1.00 83.94 99 LEU A O 1
ATOM 800 N N . LYS A 1 100 ? -0.572 0.452 12.154 1.00 79.75 100 LYS A N 1
ATOM 801 C CA . LYS A 1 100 ? 0.824 0.763 11.798 1.00 79.75 100 LYS A CA 1
ATOM 802 C C . LYS A 1 100 ? 1.816 0.179 12.792 1.00 79.75 100 LYS A C 1
ATOM 804 O O . LYS A 1 100 ? 2.807 -0.420 12.387 1.00 79.75 100 LYS A O 1
ATOM 809 N N . GLU A 1 101 ? 1.544 0.316 14.087 1.00 78.00 101 GLU A N 1
ATOM 810 C CA . GLU A 1 101 ? 2.406 -0.227 15.141 1.00 78.00 101 GLU A CA 1
ATOM 811 C C . GLU A 1 101 ? 2.571 -1.745 15.008 1.00 78.00 101 GLU A C 1
ATOM 813 O O . GLU A 1 101 ? 3.692 -2.256 15.037 1.00 78.00 101 GLU A O 1
ATOM 818 N N . ARG A 1 102 ? 1.466 -2.458 14.766 1.00 74.19 102 ARG A N 1
ATOM 819 C CA . ARG A 1 102 ? 1.445 -3.922 14.623 1.00 74.19 102 ARG A CA 1
ATOM 820 C C . ARG A 1 102 ? 2.049 -4.423 13.314 1.00 74.19 102 ARG A C 1
ATOM 822 O O . ARG A 1 102 ? 2.570 -5.533 13.280 1.00 74.19 102 ARG A O 1
ATOM 829 N N . LEU A 1 103 ? 1.940 -3.640 12.243 1.00 70.38 103 LEU A N 1
ATOM 830 C CA . LEU A 1 103 ? 2.469 -3.981 10.920 1.00 70.38 103 LEU A CA 1
ATOM 831 C C . LEU A 1 103 ? 3.918 -3.516 10.724 1.00 70.38 103 LEU A C 1
ATOM 833 O O . LEU A 1 103 ? 4.542 -3.871 9.725 1.00 70.38 103 LEU A O 1
ATOM 837 N N . SER A 1 104 ? 4.461 -2.734 11.661 1.00 66.50 104 SER A N 1
ATOM 838 C CA . SER A 1 104 ? 5.819 -2.212 11.565 1.00 66.50 104 SER A CA 1
ATOM 839 C C . SER A 1 104 ? 6.870 -3.335 11.547 1.00 66.50 104 SER A C 1
ATOM 841 O O . SER A 1 104 ? 6.696 -4.355 12.218 1.00 66.50 104 SER A O 1
ATOM 843 N N . PRO A 1 105 ? 8.012 -3.150 10.858 1.00 59.44 105 PRO A N 1
ATOM 844 C CA . PRO A 1 105 ? 9.125 -4.102 10.909 1.00 59.44 105 PRO A CA 1
ATOM 845 C C . PRO A 1 105 ? 9.595 -4.406 12.339 1.00 59.44 105 PRO A C 1
ATOM 847 O O . PRO A 1 105 ? 9.971 -5.533 12.644 1.00 59.44 105 PRO A O 1
ATOM 850 N N . SER A 1 106 ? 9.499 -3.426 13.248 1.00 60.44 106 SER A N 1
ATOM 851 C CA . SER A 1 106 ? 9.813 -3.585 14.673 1.00 60.44 106 SER A CA 1
ATOM 852 C C . SER A 1 106 ? 8.914 -4.603 15.385 1.00 60.44 106 SER A C 1
ATOM 854 O O . SER A 1 106 ? 9.347 -5.204 16.365 1.00 60.44 106 SER A O 1
ATOM 856 N N . ALA A 1 107 ? 7.694 -4.834 14.891 1.00 58.06 107 ALA A N 1
ATOM 857 C CA . ALA A 1 107 ? 6.806 -5.885 15.382 1.00 58.06 107 ALA A CA 1
ATOM 858 C C . ALA A 1 107 ? 7.186 -7.287 14.860 1.00 58.06 107 ALA A C 1
ATOM 860 O O . ALA A 1 107 ? 6.694 -8.287 15.379 1.00 58.06 107 ALA A O 1
ATOM 861 N N . LEU A 1 108 ? 8.079 -7.377 13.865 1.00 62.12 108 LEU A N 1
ATOM 862 C CA . LEU A 1 108 ? 8.547 -8.618 13.235 1.00 62.12 108 LEU A CA 1
ATOM 863 C C . LEU A 1 108 ? 10.091 -8.682 13.153 1.00 62.12 108 LEU A C 1
ATOM 865 O O . LEU A 1 108 ? 10.646 -8.902 12.074 1.00 62.12 108 LEU A O 1
ATOM 869 N N . PRO A 1 109 ? 10.815 -8.547 14.281 1.00 58.88 109 PRO A N 1
ATOM 870 C CA . PRO A 1 109 ? 12.268 -8.336 14.298 1.00 58.88 109 PRO A CA 1
ATOM 871 C C . PRO A 1 109 ? 13.094 -9.530 13.790 1.00 58.88 109 PRO A C 1
ATOM 873 O O . PRO A 1 109 ? 14.291 -9.406 13.547 1.00 58.88 109 PRO A O 1
ATOM 876 N N . SER A 1 110 ? 12.482 -10.707 13.645 1.00 62.06 110 SER A N 1
ATOM 877 C CA . SER A 1 110 ? 13.148 -11.919 13.159 1.00 62.06 110 SER A CA 1
ATOM 878 C C . SER A 1 110 ? 13.194 -12.034 11.631 1.00 62.06 110 SER A C 1
ATOM 880 O O . SER A 1 110 ? 13.851 -12.943 11.120 1.00 62.06 110 SER A O 1
ATOM 882 N N . VAL A 1 111 ? 12.494 -11.162 10.897 1.00 63.72 111 VAL A N 1
ATOM 883 C CA . VAL A 1 111 ? 12.426 -11.195 9.429 1.00 63.72 111 VAL A CA 1
ATOM 884 C C . VAL A 1 111 ? 13.397 -10.158 8.851 1.00 63.72 111 VAL A C 1
ATOM 886 O O . VAL A 1 111 ? 13.272 -8.985 9.194 1.00 63.72 111 VAL A O 1
ATOM 889 N N . PRO A 1 112 ? 14.358 -10.548 7.986 1.00 67.25 112 PRO A N 1
ATOM 890 C CA . PRO A 1 112 ? 15.256 -9.595 7.330 1.00 67.25 112 PRO A CA 1
ATOM 891 C C . PRO A 1 112 ? 14.469 -8.519 6.582 1.00 67.25 112 PRO A C 1
ATOM 893 O O . PRO A 1 112 ? 13.531 -8.857 5.854 1.00 67.25 112 PRO A O 1
ATOM 896 N N . ALA A 1 113 ? 14.859 -7.251 6.737 1.00 71.12 113 ALA A N 1
ATOM 897 C CA . ALA A 1 113 ? 14.216 -6.161 6.016 1.00 71.12 113 ALA A CA 1
ATOM 898 C C . ALA A 1 113 ? 14.432 -6.332 4.507 1.00 71.12 113 ALA A C 1
ATOM 900 O O . ALA A 1 113 ? 15.540 -6.651 4.054 1.00 71.12 113 ALA A O 1
ATOM 901 N N . VAL A 1 114 ? 13.364 -6.155 3.729 1.00 70.75 114 VAL A N 1
ATOM 902 C CA . VAL A 1 114 ? 13.480 -6.039 2.273 1.00 70.75 114 VAL A CA 1
ATOM 903 C C . VAL A 1 114 ? 14.136 -4.695 1.977 1.00 70.75 114 VAL A C 1
ATOM 905 O O . VAL A 1 114 ? 13.806 -3.694 2.600 1.00 70.75 114 VAL A O 1
ATOM 908 N N . THR A 1 115 ? 15.087 -4.683 1.050 1.00 70.81 115 THR A N 1
ATOM 909 C CA . THR A 1 115 ? 15.852 -3.490 0.663 1.00 70.81 115 THR A CA 1
ATOM 910 C C . THR A 1 115 ? 15.639 -3.110 -0.795 1.00 70.81 115 THR A C 1
ATOM 912 O O . THR A 1 115 ? 15.852 -1.961 -1.177 1.00 70.81 115 THR A O 1
ATOM 915 N N . GLN A 1 116 ? 15.206 -4.056 -1.634 1.00 72.00 116 GLN A N 1
ATOM 916 C CA . GLN A 1 116 ? 14.910 -3.782 -3.035 1.00 72.00 116 GLN A CA 1
ATOM 917 C C . GLN A 1 116 ? 13.869 -4.748 -3.602 1.00 72.00 116 GLN A C 1
ATOM 919 O O . GLN A 1 116 ? 13.915 -5.950 -3.334 1.00 72.00 116 GLN A O 1
ATOM 924 N N . LEU A 1 117 ? 12.986 -4.231 -4.451 1.00 72.94 117 LEU A N 1
ATOM 925 C CA . LEU A 1 117 ? 12.104 -5.010 -5.313 1.00 72.94 117 LEU A CA 1
ATOM 926 C C . LEU A 1 117 ? 12.435 -4.693 -6.769 1.00 72.94 117 LEU A C 1
ATOM 928 O O . LEU A 1 117 ? 12.457 -3.529 -7.168 1.00 72.94 117 LEU A O 1
ATOM 932 N N . VAL A 1 118 ? 12.680 -5.730 -7.567 1.00 73.00 118 VAL A N 1
ATOM 933 C CA . VAL A 1 118 ? 12.862 -5.594 -9.013 1.00 73.00 118 VAL A CA 1
ATOM 934 C C . VAL A 1 118 ? 11.595 -6.073 -9.708 1.00 73.00 118 VAL A C 1
ATOM 936 O O . VAL A 1 118 ? 11.183 -7.224 -9.544 1.00 73.00 118 VAL A O 1
ATOM 939 N N . LEU A 1 119 ? 10.986 -5.179 -10.477 1.00 73.50 119 LEU A N 1
ATOM 940 C CA . LEU A 1 119 ? 9.741 -5.384 -11.199 1.00 73.50 119 LEU A CA 1
ATOM 941 C C . LEU A 1 119 ? 10.034 -5.549 -12.691 1.00 73.50 119 LEU A C 1
ATOM 943 O O . LEU A 1 119 ? 10.764 -4.751 -13.277 1.00 73.50 119 LEU A O 1
ATOM 947 N N . ALA A 1 120 ? 9.452 -6.569 -13.310 1.00 70.69 120 ALA A N 1
ATOM 948 C CA . ALA A 1 120 ? 9.309 -6.610 -14.756 1.00 70.69 120 ALA A CA 1
ATOM 949 C C . ALA A 1 120 ? 8.060 -5.818 -15.154 1.00 70.69 120 ALA A C 1
ATOM 951 O O . ALA A 1 120 ? 7.018 -5.975 -14.518 1.00 70.69 120 ALA A O 1
ATOM 952 N N . VAL A 1 121 ? 8.161 -4.971 -16.180 1.00 66.12 121 VAL A N 1
ATOM 953 C CA . VAL A 1 121 ? 7.034 -4.184 -16.706 1.00 66.12 121 VAL A CA 1
ATOM 954 C C . VAL A 1 121 ? 6.965 -4.273 -18.239 1.00 66.12 121 VAL A C 1
ATOM 956 O O . VAL A 1 121 ? 8.004 -4.158 -18.899 1.00 66.12 121 VAL A O 1
ATOM 959 N N . PRO A 1 122 ? 5.766 -4.470 -18.825 1.00 63.94 122 PRO A N 1
ATOM 960 C CA . PRO A 1 122 ? 5.591 -4.504 -20.273 1.00 63.94 122 PRO A CA 1
ATOM 961 C C . PRO A 1 122 ? 5.712 -3.111 -20.896 1.00 63.94 122 PRO A C 1
ATOM 963 O O . PRO A 1 122 ? 5.213 -2.120 -20.364 1.00 63.94 122 PRO A O 1
ATOM 966 N N . ALA A 1 123 ? 6.343 -3.025 -22.068 1.00 57.28 123 ALA A N 1
ATOM 967 C CA . ALA A 1 123 ? 6.365 -1.794 -22.857 1.00 57.28 123 ALA A CA 1
ATOM 968 C C . ALA A 1 123 ? 4.928 -1.394 -23.276 1.00 57.28 123 ALA A C 1
ATOM 970 O O . ALA A 1 123 ? 4.133 -2.274 -23.614 1.00 57.28 123 ALA A O 1
ATOM 971 N N . PRO A 1 124 ? 4.566 -0.095 -23.290 1.00 54.88 124 PRO A N 1
ATOM 972 C CA . PRO A 1 124 ? 5.418 1.086 -23.123 1.00 54.88 124 PRO A CA 1
ATOM 973 C C . PRO A 1 124 ? 5.533 1.599 -21.673 1.00 54.88 124 PRO A C 1
ATOM 975 O O . PRO A 1 124 ? 5.999 2.713 -21.470 1.00 54.88 124 PRO A O 1
ATOM 978 N N . ALA A 1 125 ? 5.134 0.827 -20.653 1.00 53.09 125 ALA A N 1
ATOM 979 C CA . ALA A 1 125 ? 5.241 1.264 -19.252 1.00 53.09 125 ALA A CA 1
ATOM 980 C C . ALA A 1 125 ? 6.699 1.390 -18.758 1.00 53.09 125 ALA A C 1
ATOM 982 O O . ALA A 1 125 ? 6.936 1.977 -17.710 1.00 53.09 125 ALA A O 1
ATOM 983 N N . SER A 1 126 ? 7.667 0.874 -19.527 1.00 48.88 126 SER A N 1
ATOM 984 C CA . SER A 1 126 ? 9.104 0.849 -19.226 1.00 48.88 126 SER A CA 1
ATOM 985 C C . SER A 1 126 ? 9.867 2.135 -19.587 1.00 48.88 126 SER A C 1
ATOM 987 O O . SER A 1 126 ? 11.075 2.075 -19.831 1.00 48.88 126 SER A O 1
ATOM 989 N N . ASP A 1 127 ? 9.210 3.296 -19.675 1.00 49.88 127 ASP A N 1
ATOM 990 C CA . ASP A 1 127 ? 9.915 4.582 -19.753 1.00 49.88 127 ASP A CA 1
ATOM 991 C C . ASP A 1 127 ? 10.498 4.898 -18.364 1.00 49.88 127 ASP A C 1
ATOM 993 O O . ASP A 1 127 ? 10.004 5.782 -17.666 1.00 49.88 127 ASP A O 1
ATOM 997 N N . GLY A 1 128 ? 11.551 4.160 -17.982 1.00 50.78 128 GLY A N 1
ATOM 998 C CA . GLY A 1 128 ? 12.226 4.093 -16.673 1.00 50.78 128 GLY A CA 1
ATOM 999 C C . GLY A 1 128 ? 12.264 5.340 -15.768 1.00 50.78 128 GLY A C 1
ATOM 1000 O O . GLY A 1 128 ? 12.229 5.171 -14.550 1.00 50.78 128 GLY A O 1
ATOM 1001 N N . PRO A 1 129 ? 12.258 6.599 -16.255 1.00 49.41 129 PRO A N 1
ATOM 1002 C CA . PRO A 1 129 ? 11.929 7.755 -15.419 1.00 49.41 129 PRO A CA 1
ATOM 1003 C C . PRO A 1 129 ? 10.544 7.739 -14.738 1.00 49.41 129 PRO A C 1
ATOM 1005 O O . PRO A 1 129 ? 10.336 8.567 -13.858 1.00 49.41 129 PRO A O 1
ATOM 1008 N N . GLN A 1 130 ? 9.581 6.882 -15.096 1.00 57.50 130 GLN A N 1
ATOM 1009 C CA . GLN A 1 130 ? 8.238 6.898 -14.495 1.00 57.50 130 GLN A CA 1
ATOM 1010 C C . GLN A 1 130 ? 8.192 6.260 -13.097 1.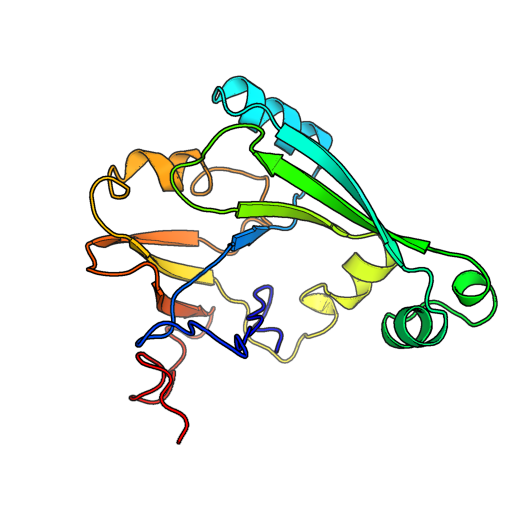00 57.50 130 GLN A C 1
ATOM 1012 O O . GLN A 1 130 ? 7.756 6.948 -12.176 1.00 57.50 130 GLN A O 1
ATOM 1017 N N . ILE A 1 131 ? 8.674 5.026 -12.878 1.00 55.06 131 ILE A N 1
ATOM 1018 C CA . ILE A 1 131 ? 8.718 4.414 -11.527 1.00 55.06 131 ILE A CA 1
ATOM 1019 C C . ILE A 1 131 ? 9.695 5.151 -10.616 1.00 55.06 131 ILE A C 1
ATOM 1021 O O . ILE A 1 131 ? 9.353 5.405 -9.467 1.00 55.06 131 ILE A O 1
ATOM 1025 N N . ASP A 1 132 ? 10.853 5.602 -11.097 1.00 55.81 132 ASP A N 1
ATOM 1026 C CA . ASP A 1 132 ? 11.772 6.382 -10.255 1.00 55.81 132 ASP A CA 1
ATOM 1027 C C . ASP A 1 132 ? 11.181 7.737 -9.826 1.00 55.81 132 ASP A C 1
ATOM 1029 O O . ASP A 1 132 ? 11.398 8.206 -8.704 1.00 55.81 132 ASP A O 1
ATOM 1033 N N . ARG A 1 133 ? 10.371 8.359 -10.689 1.00 57.25 133 ARG A N 1
ATOM 1034 C CA . ARG A 1 133 ? 9.640 9.591 -10.363 1.00 57.25 133 ARG A CA 1
ATOM 1035 C C . ARG A 1 133 ? 8.438 9.323 -9.459 1.00 57.25 133 ARG A C 1
ATOM 1037 O O . ARG A 1 133 ? 8.139 10.146 -8.602 1.00 57.25 133 ARG A O 1
ATOM 1044 N N . LEU A 1 134 ? 7.763 8.188 -9.636 1.00 58.38 134 LEU A N 1
ATOM 1045 C CA . LEU A 1 134 ? 6.606 7.768 -8.839 1.00 58.38 134 LEU A CA 1
ATOM 1046 C C . LEU A 1 134 ? 7.000 7.202 -7.468 1.00 58.38 134 LEU A C 1
ATOM 1048 O O . LEU A 1 134 ? 6.205 7.293 -6.531 1.00 58.38 134 LEU A O 1
ATOM 1052 N N . PHE A 1 135 ? 8.215 6.656 -7.353 1.00 59.59 135 PHE A N 1
ATOM 1053 C CA . PHE A 1 135 ? 8.662 5.837 -6.226 1.00 59.59 135 PHE A CA 1
ATOM 1054 C C . PHE A 1 135 ? 10.142 5.995 -5.842 1.00 59.59 135 PHE A C 1
ATOM 1056 O O . PHE A 1 135 ? 10.451 6.023 -4.656 1.00 59.59 135 PHE A O 1
ATOM 1063 N N . GLY A 1 136 ? 11.060 6.101 -6.808 1.00 46.84 136 GLY A N 1
ATOM 1064 C CA . GLY A 1 136 ? 12.517 5.968 -6.602 1.00 46.84 136 GLY A CA 1
ATOM 1065 C C . GLY A 1 136 ? 13.232 7.116 -5.873 1.00 46.84 136 GLY A C 1
ATOM 1066 O O . GLY A 1 136 ? 14.366 6.947 -5.437 1.00 46.84 136 GLY A O 1
ATOM 1067 N N . THR A 1 137 ? 12.592 8.272 -5.675 1.00 44.53 137 THR A N 1
ATOM 1068 C CA . THR A 1 137 ? 13.147 9.387 -4.866 1.00 44.53 137 THR A CA 1
ATOM 1069 C C . THR A 1 137 ? 12.177 9.926 -3.818 1.00 44.53 137 THR A C 1
ATOM 1071 O O . THR A 1 137 ? 12.421 10.966 -3.202 1.00 44.53 137 THR A O 1
ATOM 1074 N N . ALA A 1 138 ? 11.055 9.241 -3.602 1.00 41.72 138 ALA A N 1
ATOM 1075 C CA . ALA A 1 138 ? 10.019 9.712 -2.707 1.00 41.72 138 ALA A CA 1
ATOM 1076 C C . ALA A 1 138 ? 10.338 9.307 -1.250 1.00 41.72 138 ALA A C 1
ATOM 1078 O O . ALA A 1 138 ? 10.170 8.139 -0.911 1.00 41.72 138 ALA A O 1
ATOM 1079 N N . PRO A 1 139 ? 10.646 10.247 -0.332 1.00 43.41 139 PRO A N 1
ATOM 1080 C CA . PRO A 1 139 ? 10.497 10.082 1.125 1.00 43.41 139 PRO A CA 1
ATOM 1081 C C . PRO A 1 139 ? 9.046 9.791 1.565 1.00 43.41 139 PRO A C 1
ATOM 1083 O O . PRO A 1 139 ? 8.656 10.109 2.680 1.00 43.41 139 PRO A O 1
ATOM 1086 N N . ASN A 1 140 ? 8.215 9.245 0.679 1.00 45.06 140 ASN A N 1
ATOM 1087 C CA . ASN A 1 140 ? 6.849 8.843 0.958 1.00 45.06 140 ASN A CA 1
ATOM 1088 C C . ASN A 1 140 ? 6.786 7.349 1.284 1.00 45.06 140 ASN A C 1
ATOM 1090 O O . ASN A 1 140 ? 5.864 6.948 1.968 1.00 45.06 140 ASN A O 1
ATOM 1094 N N . LEU A 1 141 ? 7.758 6.546 0.852 1.00 49.25 141 LEU A N 1
ATOM 1095 C CA . LEU A 1 141 ? 7.982 5.196 1.365 1.00 49.25 141 LEU A CA 1
ATOM 1096 C C . LEU A 1 141 ? 8.916 5.315 2.565 1.00 49.25 141 LEU A C 1
ATOM 1098 O O . LEU A 1 141 ? 9.789 6.188 2.558 1.00 49.25 141 LEU A O 1
ATOM 1102 N N . ARG A 1 142 ? 8.794 4.447 3.581 1.00 47.56 142 ARG A N 1
ATOM 1103 C CA . ARG A 1 142 ? 9.926 4.268 4.506 1.00 47.56 142 ARG A CA 1
ATOM 1104 C C . ARG A 1 142 ? 11.184 4.076 3.638 1.00 47.56 142 ARG A C 1
ATOM 1106 O O . ARG A 1 142 ? 11.116 3.275 2.705 1.00 47.56 142 ARG A O 1
ATOM 1113 N N . PRO A 1 143 ? 12.278 4.819 3.879 1.00 49.62 143 PRO A N 1
ATOM 1114 C CA . PRO A 1 143 ? 13.388 5.014 2.933 1.00 49.62 143 PRO A CA 1
ATOM 1115 C C . PRO A 1 143 ? 14.250 3.761 2.665 1.00 49.62 143 PRO A C 1
ATOM 1117 O O . PRO A 1 143 ? 15.402 3.874 2.264 1.00 49.62 143 PRO A O 1
ATOM 1120 N N . GLU A 1 144 ? 13.719 2.566 2.900 1.00 56.88 144 GLU A N 1
ATOM 1121 C CA . GLU A 1 144 ? 14.478 1.325 3.008 1.00 56.88 144 GLU A CA 1
ATOM 1122 C C . GLU A 1 144 ? 14.291 0.399 1.797 1.00 56.88 144 GLU A C 1
ATOM 1124 O O . GLU A 1 144 ? 15.206 -0.363 1.505 1.00 56.88 144 GLU A O 1
ATOM 1129 N N . ILE A 1 145 ? 13.176 0.485 1.048 1.00 62.44 145 ILE A N 1
ATOM 1130 C CA . ILE A 1 145 ? 12.912 -0.393 -0.111 1.00 62.44 145 ILE A CA 1
ATOM 1131 C C . ILE A 1 145 ? 13.050 0.373 -1.429 1.00 62.44 145 ILE A C 1
ATOM 1133 O O . ILE A 1 145 ? 12.197 1.182 -1.790 1.00 62.44 145 ILE A O 1
ATOM 1137 N N . VAL A 1 146 ? 14.095 0.060 -2.192 1.00 68.81 146 VAL A N 1
ATOM 1138 C CA . VAL A 1 146 ? 14.308 0.562 -3.557 1.00 68.81 146 VAL A CA 1
ATOM 1139 C C . VAL A 1 146 ? 13.423 -0.210 -4.541 1.00 68.81 146 VAL A C 1
ATOM 1141 O O . VAL A 1 146 ? 13.411 -1.438 -4.535 1.00 68.81 146 VAL A O 1
ATOM 1144 N N . LEU A 1 147 ? 12.711 0.479 -5.432 1.00 68.88 147 LEU A N 1
ATOM 1145 C CA . LEU A 1 147 ? 12.065 -0.162 -6.583 1.00 68.88 147 LEU A CA 1
ATOM 1146 C C . LEU A 1 147 ? 12.977 -0.049 -7.806 1.00 68.88 147 LEU A C 1
ATOM 1148 O O . LEU A 1 147 ? 13.621 0.973 -8.013 1.00 68.88 147 LEU A O 1
ATOM 1152 N N . SER A 1 148 ? 13.067 -1.099 -8.614 1.00 69.25 148 SER A N 1
ATOM 1153 C CA . SER A 1 148 ? 13.828 -1.073 -9.867 1.00 69.25 148 SER A CA 1
ATOM 1154 C C . SER A 1 148 ? 13.089 -1.811 -10.965 1.00 69.25 148 SER A C 1
ATOM 1156 O O . SER A 1 148 ? 12.411 -2.797 -10.698 1.00 69.25 148 SER A O 1
ATOM 1158 N N . GLU A 1 149 ? 13.249 -1.362 -12.202 1.00 69.94 149 GLU A N 1
ATOM 1159 C CA . GLU A 1 149 ? 12.578 -1.953 -13.355 1.00 69.94 149 GLU A CA 1
ATOM 1160 C C . GLU A 1 149 ? 13.522 -2.807 -14.204 1.00 69.94 149 GLU A C 1
ATOM 1162 O O . GLU A 1 149 ? 14.716 -2.520 -14.339 1.00 69.94 149 GLU A O 1
ATOM 1167 N N . LYS A 1 150 ? 12.954 -3.825 -14.851 1.00 69.31 150 LYS A N 1
ATOM 1168 C CA . LYS A 1 150 ? 13.519 -4.453 -16.045 1.00 69.31 150 LYS A CA 1
ATOM 1169 C C . LYS A 1 150 ? 12.421 -4.630 -17.101 1.00 69.31 150 LYS A C 1
ATOM 1171 O O . LYS A 1 150 ? 11.263 -4.839 -16.741 1.00 69.31 150 LYS A O 1
ATOM 1176 N N . PRO A 1 151 ? 12.756 -4.593 -18.400 1.00 67.56 151 PRO A N 1
ATOM 1177 C CA . PRO A 1 151 ? 11.810 -4.983 -19.440 1.00 67.56 151 PRO A CA 1
ATOM 1178 C C . PRO A 1 151 ? 11.341 -6.430 -19.238 1.00 67.56 151 PRO A C 1
ATOM 1180 O O . PRO A 1 151 ? 12.160 -7.307 -18.953 1.00 67.56 151 PRO A O 1
ATOM 1183 N N . GLY A 1 152 ? 10.047 -6.683 -19.420 1.00 62.72 152 GLY A N 1
ATOM 1184 C CA . GLY A 1 152 ? 9.485 -8.034 -19.423 1.00 62.72 152 GLY A CA 1
ATOM 1185 C C . GLY A 1 152 ? 8.148 -8.110 -20.153 1.00 62.72 152 GLY A C 1
ATOM 1186 O O . GLY A 1 152 ? 7.567 -7.088 -20.502 1.00 62.72 152 GLY A O 1
ATOM 1187 N N . ASP A 1 153 ? 7.666 -9.328 -20.394 1.00 63.22 153 ASP A N 1
ATOM 1188 C CA . ASP A 1 153 ? 6.416 -9.558 -21.135 1.00 63.22 153 ASP A CA 1
ATOM 1189 C C . ASP A 1 153 ? 5.165 -9.299 -20.275 1.00 63.22 153 ASP A C 1
ATOM 1191 O O . ASP A 1 153 ? 4.085 -9.030 -20.800 1.00 63.22 153 ASP A O 1
ATOM 1195 N N . LEU A 1 154 ? 5.307 -9.395 -18.948 1.00 62.62 154 LEU A N 1
ATOM 1196 C CA . LEU A 1 154 ? 4.239 -9.266 -17.956 1.00 62.62 154 LEU A CA 1
ATOM 1197 C C . LEU A 1 154 ? 4.689 -8.381 -16.788 1.00 62.62 154 LEU A C 1
ATOM 1199 O O . LEU A 1 154 ? 5.883 -8.204 -16.552 1.00 62.62 154 LEU A O 1
ATOM 1203 N N . ALA A 1 155 ? 3.715 -7.858 -16.038 1.00 63.44 155 ALA A N 1
ATOM 1204 C CA . ALA A 1 155 ? 3.967 -7.191 -14.766 1.00 63.44 155 ALA A CA 1
ATOM 1205 C C . ALA A 1 155 ? 4.196 -8.235 -13.656 1.00 63.44 155 ALA A C 1
ATOM 1207 O O . ALA A 1 155 ? 3.249 -8.910 -13.243 1.00 63.44 155 ALA A O 1
ATOM 1208 N N . GLU A 1 156 ? 5.430 -8.387 -13.170 1.00 69.00 156 GLU A N 1
ATOM 1209 C CA . GLU A 1 156 ? 5.798 -9.398 -12.160 1.00 69.00 156 GLU A CA 1
ATOM 1210 C C . GLU A 1 156 ? 6.969 -8.961 -11.256 1.00 69.00 156 GLU A C 1
ATOM 1212 O O . GLU A 1 156 ? 7.798 -8.143 -11.650 1.00 69.00 156 GLU A O 1
ATOM 1217 N N . VAL A 1 157 ? 7.044 -9.495 -10.025 1.00 69.12 157 VAL A N 1
ATOM 1218 C CA . VAL A 1 157 ? 8.212 -9.304 -9.143 1.00 69.12 157 VAL A CA 1
ATOM 1219 C C . VAL A 1 157 ? 9.231 -10.368 -9.518 1.00 69.12 157 VAL A C 1
ATOM 1221 O O . VAL A 1 157 ? 8.995 -11.553 -9.291 1.00 69.12 157 VAL A O 1
ATOM 1224 N N . ILE A 1 158 ? 10.364 -9.954 -10.073 1.00 68.06 158 ILE A N 1
ATOM 1225 C CA . ILE A 1 158 ? 11.395 -10.881 -10.558 1.00 68.06 158 ILE A CA 1
ATOM 1226 C C . ILE A 1 158 ? 12.548 -11.061 -9.572 1.00 68.06 158 ILE A C 1
ATOM 1228 O O . ILE A 1 158 ? 13.286 -12.040 -9.666 1.00 68.06 158 ILE A O 1
ATOM 1232 N N . GLU A 1 159 ? 12.711 -10.142 -8.618 1.00 71.00 159 GLU A N 1
ATOM 1233 C CA . GLU A 1 159 ? 13.737 -10.240 -7.579 1.00 71.00 159 GLU A CA 1
ATOM 1234 C C . GLU A 1 159 ? 13.305 -9.485 -6.315 1.00 71.00 159 GLU A C 1
ATOM 1236 O O . GLU A 1 159 ? 12.824 -8.354 -6.391 1.00 71.00 159 GLU A O 1
ATOM 1241 N N . ILE A 1 160 ? 13.517 -10.100 -5.149 1.00 71.31 160 ILE A N 1
ATOM 1242 C CA . ILE A 1 160 ? 13.380 -9.456 -3.838 1.00 71.31 160 ILE A CA 1
ATOM 1243 C C . ILE A 1 160 ? 14.747 -9.515 -3.164 1.00 71.31 160 ILE A C 1
ATOM 1245 O O . ILE A 1 160 ? 15.273 -10.603 -2.921 1.00 71.31 160 ILE A O 1
ATOM 1249 N N . ARG A 1 161 ? 15.328 -8.357 -2.849 1.00 72.06 161 ARG A N 1
ATOM 1250 C CA . ARG A 1 161 ? 16.569 -8.272 -2.071 1.00 72.06 161 ARG A CA 1
ATOM 1251 C C . ARG A 1 161 ? 16.260 -7.897 -0.639 1.00 72.06 161 ARG A C 1
ATOM 1253 O O . ARG A 1 161 ? 15.396 -7.065 -0.384 1.00 72.06 161 ARG A O 1
ATOM 1260 N N . SER A 1 162 ? 16.986 -8.518 0.278 1.00 74.75 162 SER A N 1
ATOM 1261 C CA . SER A 1 162 ? 16.988 -8.181 1.696 1.00 74.75 162 SER A CA 1
ATOM 1262 C C . SER A 1 162 ? 18.359 -7.661 2.118 1.00 74.75 162 SER A C 1
ATOM 1264 O O . SER A 1 162 ? 19.329 -7.754 1.363 1.00 74.75 162 SER A O 1
ATOM 1266 N N . GLU A 1 163 ? 18.476 -7.195 3.358 1.00 71.81 163 GLU A N 1
ATOM 1267 C CA . GLU A 1 163 ? 19.767 -6.841 3.973 1.00 71.81 163 GLU A CA 1
ATOM 1268 C C . GLU A 1 163 ? 20.791 -7.990 3.951 1.00 71.81 163 GLU A C 1
ATOM 1270 O O . GLU A 1 163 ? 21.993 -7.759 4.051 1.00 71.81 163 GLU A O 1
ATOM 1275 N N . ARG A 1 164 ? 20.334 -9.241 3.798 1.00 73.06 164 ARG A N 1
ATOM 1276 C CA . ARG A 1 164 ? 21.188 -10.438 3.733 1.00 73.06 164 ARG A CA 1
ATOM 1277 C C . ARG A 1 164 ? 21.537 -10.862 2.303 1.00 73.06 164 ARG A C 1
ATOM 1279 O O . ARG A 1 164 ? 22.148 -11.910 2.115 1.00 73.06 164 ARG A O 1
ATOM 1286 N N . GLY A 1 165 ? 21.157 -10.061 1.310 1.00 69.25 165 GLY A N 1
ATOM 1287 C CA . GLY A 1 165 ? 21.258 -10.383 -0.111 1.00 69.25 165 GLY A CA 1
ATOM 1288 C C . GLY A 1 165 ? 19.911 -10.788 -0.724 1.00 69.25 165 GLY A C 1
ATOM 1289 O O . GLY A 1 165 ? 18.868 -10.696 -0.060 1.00 69.25 165 GLY A O 1
ATOM 1290 N N . PRO A 1 166 ? 19.907 -11.193 -2.008 1.00 69.38 166 PRO A N 1
ATOM 1291 C CA . PRO A 1 166 ? 18.715 -11.692 -2.686 1.00 69.38 166 PRO A CA 1
ATOM 1292 C C . PRO A 1 166 ? 18.079 -12.827 -1.887 1.00 69.38 166 PRO A C 1
ATOM 1294 O O . PRO A 1 166 ? 18.775 -13.743 -1.446 1.00 69.38 166 PRO A O 1
ATOM 1297 N N . LEU A 1 167 ? 16.765 -12.762 -1.682 1.00 64.88 167 LEU A N 1
ATOM 1298 C CA . LEU A 1 167 ? 16.044 -13.892 -1.116 1.00 64.88 167 LEU A CA 1
ATOM 1299 C C . LEU A 1 167 ? 16.080 -15.026 -2.141 1.00 64.88 167 LEU A C 1
ATOM 1301 O O . LEU A 1 167 ? 15.666 -14.839 -3.286 1.00 64.88 167 LEU A O 1
ATOM 1305 N N . ASP A 1 168 ? 16.574 -16.194 -1.725 1.00 55.81 168 ASP A N 1
ATOM 1306 C CA . ASP A 1 168 ? 16.486 -17.415 -2.522 1.00 55.81 168 ASP A CA 1
ATOM 1307 C C . ASP A 1 168 ? 15.024 -17.868 -2.528 1.00 55.81 168 ASP A C 1
ATOM 1309 O O . ASP A 1 168 ? 14.557 -18.619 -1.670 1.00 55.81 168 ASP A O 1
ATOM 1313 N N . LEU A 1 169 ? 14.252 -17.288 -3.445 1.00 52.12 169 LEU A N 1
ATOM 1314 C CA . LEU A 1 169 ? 12.902 -17.728 -3.740 1.00 52.12 169 LEU A CA 1
ATOM 1315 C C . LEU A 1 169 ? 13.059 -19.016 -4.557 1.00 52.12 169 LEU A C 1
ATOM 1317 O O . LEU A 1 169 ? 13.487 -18.933 -5.712 1.00 52.12 169 LEU A O 1
ATOM 1321 N N . PRO A 1 170 ? 12.766 -20.203 -3.991 1.00 40.53 170 PRO A N 1
ATOM 1322 C CA . PRO A 1 170 ? 13.134 -21.474 -4.601 1.00 40.53 170 PRO A CA 1
ATOM 1323 C C . PRO A 1 170 ? 12.667 -21.542 -6.054 1.00 40.53 170 PRO A C 1
ATOM 1325 O O . PRO A 1 170 ? 11.495 -21.302 -6.352 1.00 40.53 170 PRO A O 1
ATOM 1328 N N . GLY A 1 171 ? 13.599 -21.856 -6.960 1.00 38.00 171 GLY A N 1
ATOM 1329 C CA . GLY A 1 171 ? 13.371 -21.953 -8.401 1.00 38.00 171 GLY A CA 1
ATOM 1330 C C . GLY A 1 171 ? 12.082 -22.714 -8.730 1.00 38.00 171 GLY A C 1
ATOM 1331 O O . GLY A 1 171 ? 11.955 -23.893 -8.403 1.00 38.00 171 GLY A O 1
ATOM 1332 N N . ARG A 1 172 ? 11.156 -21.994 -9.386 1.00 37.16 172 ARG A N 1
ATOM 1333 C CA . ARG A 1 172 ? 9.692 -22.184 -9.573 1.00 37.16 172 ARG A CA 1
ATOM 1334 C C . ARG A 1 172 ? 8.838 -21.123 -8.865 1.00 37.16 172 ARG A C 1
ATOM 1336 O O . ARG A 1 172 ? 7.719 -20.907 -9.296 1.00 37.16 172 ARG A O 1
ATOM 1343 N N . ALA A 1 173 ? 9.353 -20.378 -7.893 1.00 40.91 173 ALA A N 1
ATOM 1344 C CA . ALA A 1 173 ? 8.683 -19.201 -7.323 1.00 40.91 173 ALA A CA 1
ATOM 1345 C C . ALA A 1 173 ? 8.762 -17.949 -8.224 1.00 40.91 173 ALA A C 1
ATOM 1347 O O . ALA A 1 173 ? 8.010 -17.005 -8.024 1.00 40.91 173 ALA A O 1
ATOM 1348 N N . SER A 1 174 ? 9.595 -17.966 -9.269 1.00 39.59 174 SER A N 1
ATOM 1349 C CA . SER A 1 174 ? 9.553 -16.997 -10.376 1.00 39.59 174 SER A CA 1
ATOM 1350 C C . SER A 1 174 ? 8.425 -17.271 -11.386 1.00 39.59 174 SER A C 1
ATOM 1352 O O . SER A 1 174 ? 8.241 -16.500 -12.317 1.00 39.59 174 SER A O 1
ATOM 1354 N N . ARG A 1 175 ? 7.653 -18.356 -11.203 1.00 33.81 175 ARG A N 1
ATOM 1355 C CA . ARG A 1 175 ? 6.365 -18.644 -11.858 1.00 33.81 175 ARG A CA 1
ATOM 1356 C C . ARG A 1 175 ? 5.532 -19.538 -10.940 1.00 33.81 175 ARG A C 1
ATOM 1358 O O . ARG A 1 175 ? 5.620 -20.761 -11.042 1.00 33.81 175 ARG A O 1
ATOM 1365 N N . PHE A 1 176 ? 4.733 -18.944 -10.055 1.00 34.25 176 PHE A N 1
ATOM 1366 C CA . PHE A 1 176 ? 3.846 -19.683 -9.150 1.00 34.25 176 PHE A CA 1
ATOM 1367 C C . PHE A 1 176 ? 2.974 -20.683 -9.939 1.00 34.25 176 PHE A C 1
ATOM 1369 O O . PHE A 1 176 ? 2.069 -20.291 -10.671 1.00 34.25 176 PHE A O 1
ATOM 1376 N N . ARG A 1 177 ? 3.274 -21.985 -9.822 1.00 25.05 177 ARG A N 1
ATOM 1377 C CA . ARG A 1 177 ? 2.442 -23.089 -10.319 1.00 25.05 177 ARG A CA 1
ATOM 1378 C C . ARG A 1 177 ? 1.889 -23.846 -9.123 1.00 25.05 177 ARG A C 1
ATOM 1380 O O . ARG A 1 177 ? 2.663 -24.466 -8.396 1.00 25.05 177 ARG A O 1
ATOM 1387 N N . PHE A 1 178 ? 0.570 -23.848 -8.990 1.00 30.33 178 PHE A N 1
ATOM 1388 C CA . PHE A 1 178 ? -0.155 -24.769 -8.125 1.00 30.33 178 PHE A CA 1
ATOM 1389 C C . PHE A 1 178 ? -1.092 -25.597 -9.007 1.00 30.33 178 PHE A C 1
ATOM 1391 O O . PHE A 1 178 ? -1.734 -25.048 -9.903 1.00 30.33 178 PHE A O 1
ATOM 1398 N N . ALA A 1 179 ? -1.024 -26.917 -8.826 1.00 32.62 179 ALA A N 1
ATOM 1399 C CA . ALA A 1 179 ? -1.914 -27.892 -9.449 1.00 32.62 179 ALA A CA 1
ATOM 1400 C C . ALA A 1 179 ? -3.254 -27.931 -8.710 1.00 32.62 179 ALA A C 1
ATOM 1402 O O . ALA A 1 179 ? -3.237 -27.646 -7.490 1.00 32.62 179 ALA A O 1
#

pLDDT: mean 71.35, std 16.43, range [25.05, 96.81]

Radius of gyration: 17.44 Å; chains: 1; bounding box: 40×46×46 Å

Secondary structure (DSSP, 8-state):
-EETTEE------SSS--SS-----EEE--S-HHHHHHHHHHTT--EEEEEEEE--HHHHHHTT--TTGGGS-EEEEEEEEESS--SS-EEEEEE-HHHHHHHSGGG-TTSPPEEEEEEEE-TTTT-THHHIIIIIT-TTS-TT-EEEEEE-SS-EEEEEEETTEE----TTTTS----

Sequence (179 aa):
MALGGFNLEFLQLDEGAPSAATIRTLVFEPIDLAVATRRYEEMGIPMSLREKWEPDPELLRLRGFDEDEARTPQLICRNLYPSRPAPFDFFLCDYAPKLKERLSPSALPSVPAVTQLVLAVPAPASDGPQIDRLFGTAPNLRPEIVLSEKPGDLAEVIEIRSERGPLDLPGRASRFRFA

Organism: NCBI:txid661478

Foldseek 3Di:
DDQAQDDDDDDDDPPPGDPFDADQEAEAAFPDPVVLQVLCVVVVFHKDKDWDKDLQLVVCVVLPHDNVRSNGIDGAWIKIARPDDALHHYIYTHGDPSNCVCSHSVVVVVHFHWQEWEWADEPPSPPFVRCCSSPVPDSGHVNRYHYHYDHDPGTDGQWIAGPVGTDCPDPCSSTDDDD